Protein AF-A0A659UKL1-F1 (afdb_monomer_lite)

Radius of gyration: 18.84 Å; chains: 1; bounding box: 47×34×48 Å

pLDDT: mean 88.43, std 9.76, range [57.5, 98.0]

Secondary structure (DSSP, 8-state):
----GGGS-HHHHHTTEETTEE---------------HHHHHHTTPPPHHHHHHTT--SHHHHHHHHHHHHHHSTT--S---S-TTTTSS-HHHHHHHHHHHTT--SSTTS--

Structure (mmCIF, N/CA/C/O backbone):
data_AF-A0A659UKL1-F1
#
_entry.id   AF-A0A659UKL1-F1
#
loop_
_atom_site.group_PDB
_atom_site.id
_atom_site.type_symbol
_atom_site.label_atom_id
_atom_site.label_alt_id
_atom_site.label_comp_id
_atom_site.label_asym_id
_atom_site.label_entity_id
_atom_site.label_seq_id
_atom_site.pdbx_PDB_ins_code
_atom_site.Cartn_x
_atom_site.Cartn_y
_atom_site.Cartn_z
_atom_site.occupancy
_atom_site.B_iso_or_equiv
_atom_site.auth_seq_id
_atom_site.auth_comp_id
_atom_site.auth_asym_id
_atom_site.auth_atom_id
_atom_site.pdbx_PDB_model_num
ATOM 1 N N . GLU A 1 1 ? -33.862 -13.248 15.564 1.00 71.25 1 GLU A N 1
ATOM 2 C CA . GLU A 1 1 ? -32.489 -13.563 16.013 1.00 71.25 1 GLU A CA 1
ATOM 3 C C . GLU A 1 1 ? -31.611 -12.335 15.796 1.00 71.25 1 GLU A C 1
ATOM 5 O O . GLU A 1 1 ? -31.965 -11.512 14.957 1.00 71.25 1 GLU A O 1
ATOM 10 N N . GLY A 1 2 ? -30.571 -12.150 16.614 1.00 84.81 2 GLY A N 1
ATOM 11 C CA . GLY A 1 2 ? -29.645 -11.012 16.530 1.00 84.81 2 GLY A CA 1
ATOM 12 C C . GLY A 1 2 ? -28.377 -11.345 15.738 1.00 84.81 2 GLY A C 1
ATOM 13 O O . GLY A 1 2 ? -28.226 -12.463 15.257 1.00 84.81 2 GLY A O 1
ATOM 14 N N . TYR A 1 3 ? -27.465 -10.379 15.617 1.00 87.81 3 TYR A N 1
ATOM 15 C CA . TYR A 1 3 ? -26.146 -10.599 15.017 1.00 87.81 3 TYR A CA 1
ATOM 16 C C . TYR A 1 3 ? -25.265 -11.485 15.910 1.00 87.81 3 TYR A C 1
ATOM 18 O O . TYR A 1 3 ? -25.239 -11.289 17.125 1.00 87.81 3 TYR A O 1
ATOM 26 N N . ASN A 1 4 ? -24.504 -12.402 15.305 1.00 91.62 4 ASN A N 1
ATOM 27 C CA . ASN A 1 4 ? -23.393 -13.078 15.972 1.00 91.62 4 ASN A CA 1
ATOM 28 C C . ASN A 1 4 ? -22.133 -12.207 15.856 1.00 91.62 4 ASN A C 1
ATOM 30 O O . ASN A 1 4 ? -21.597 -12.038 14.764 1.00 91.62 4 ASN A O 1
ATOM 34 N N . PHE A 1 5 ? -21.667 -11.622 16.961 1.00 89.12 5 PHE A N 1
ATOM 35 C CA . PHE A 1 5 ? -20.504 -10.728 16.923 1.00 89.12 5 PHE A CA 1
ATOM 36 C C . PHE A 1 5 ? -19.184 -11.452 16.637 1.00 89.12 5 PHE A C 1
ATOM 38 O O . PHE A 1 5 ? -18.251 -10.809 16.165 1.00 89.12 5 PHE A O 1
ATOM 45 N N . GLU A 1 6 ? -19.122 -12.768 16.854 1.00 89.94 6 GLU A N 1
ATOM 46 C CA . GLU A 1 6 ? -17.942 -13.588 16.548 1.00 89.94 6 GLU A CA 1
ATOM 47 C C . GLU A 1 6 ? -17.693 -13.734 15.037 1.00 89.94 6 GLU A C 1
ATOM 49 O O . GLU A 1 6 ? -16.575 -14.031 14.626 1.00 89.94 6 GLU A O 1
ATOM 54 N N . ASP A 1 7 ? -18.701 -13.462 14.199 1.00 92.38 7 ASP A N 1
ATOM 55 C CA . ASP A 1 7 ? -18.561 -13.501 12.737 1.00 92.38 7 ASP A CA 1
ATOM 56 C C . ASP A 1 7 ? -17.827 -12.265 12.178 1.00 92.38 7 ASP A C 1
ATOM 58 O O . ASP A 1 7 ? -17.476 -12.220 10.996 1.00 92.38 7 ASP A O 1
ATOM 62 N N . PHE A 1 8 ? -17.597 -11.237 13.002 1.00 91.12 8 PHE A N 1
ATOM 63 C CA . PHE A 1 8 ? -16.953 -9.991 12.592 1.00 91.12 8 PHE A CA 1
ATOM 64 C C . PHE A 1 8 ? -15.487 -9.941 13.031 1.00 91.12 8 PHE A C 1
ATOM 66 O O . PHE A 1 8 ? -15.097 -10.487 14.059 1.00 91.12 8 PHE A O 1
ATOM 73 N N . SER A 1 9 ? -14.659 -9.214 12.273 1.00 91.25 9 SER A N 1
ATOM 74 C CA . SER A 1 9 ? -13.263 -8.993 12.664 1.00 91.25 9 SER A CA 1
ATOM 75 C C . SER A 1 9 ? -13.191 -8.186 13.965 1.00 91.25 9 SER A C 1
ATOM 77 O O . SER A 1 9 ? -13.799 -7.118 14.076 1.00 91.25 9 SER A O 1
ATOM 79 N N . GLU A 1 10 ? -12.417 -8.679 14.933 1.00 91.12 10 GLU A N 1
ATOM 80 C CA . GLU A 1 10 ? -12.230 -8.021 16.229 1.00 91.12 10 GLU A CA 1
ATOM 81 C C . GLU A 1 10 ? -11.725 -6.570 16.075 1.00 91.12 10 GLU A C 1
ATOM 83 O O . GLU A 1 10 ? -12.365 -5.671 16.627 1.00 91.12 10 GLU A O 1
ATOM 88 N N . PRO A 1 11 ? -10.695 -6.266 15.248 1.00 90.50 11 PRO A N 1
ATOM 89 C CA . PRO A 1 11 ? -10.272 -4.881 15.029 1.00 90.50 11 PRO A CA 1
ATOM 90 C C . PRO A 1 11 ? -11.355 -3.979 14.427 1.00 90.50 11 PRO A C 1
ATOM 92 O O . PRO A 1 11 ? -11.379 -2.783 14.703 1.00 90.50 11 PRO A O 1
ATOM 95 N N . ALA A 1 12 ? -12.244 -4.522 13.588 1.00 91.12 12 ALA A N 1
ATOM 96 C CA . ALA A 1 12 ? -13.327 -3.747 12.989 1.00 91.12 12 ALA A CA 1
ATOM 97 C C . ALA A 1 12 ? -14.456 -3.479 13.991 1.00 91.12 12 ALA A C 1
ATOM 99 O O . ALA A 1 12 ? -14.997 -2.374 14.014 1.00 91.12 12 ALA A O 1
ATOM 100 N N . MET A 1 13 ? -14.796 -4.468 14.823 1.00 92.88 13 MET A N 1
ATOM 101 C CA . MET A 1 13 ? -15.801 -4.332 15.881 1.00 92.88 13 MET A CA 1
ATOM 102 C C . MET A 1 13 ? -15.353 -3.383 16.991 1.00 92.88 13 MET A C 1
ATOM 104 O O . MET A 1 13 ? -16.174 -2.604 17.472 1.00 92.88 13 MET A O 1
ATOM 108 N N . ALA A 1 14 ? -14.069 -3.403 17.362 1.00 91.19 14 ALA A N 1
ATOM 109 C CA . ALA A 1 14 ? -13.516 -2.566 18.429 1.00 91.19 14 ALA A CA 1
ATOM 110 C C . ALA A 1 14 ? -13.742 -1.059 18.198 1.00 91.19 14 ALA A C 1
ATOM 112 O O . ALA A 1 14 ? -13.884 -0.306 19.154 1.00 91.19 14 ALA A O 1
ATOM 113 N N . LEU A 1 15 ? -13.851 -0.615 16.939 1.00 91.25 15 LEU A N 1
ATOM 114 C CA . LEU A 1 15 ? -14.151 0.781 16.585 1.00 91.25 15 LEU A CA 1
ATOM 115 C C . LEU A 1 15 ? -15.585 1.216 16.934 1.00 91.25 15 LEU A C 1
ATOM 117 O O . LEU A 1 15 ? -15.873 2.410 16.973 1.00 91.25 15 LEU A O 1
ATOM 121 N N . TRP A 1 16 ? -16.487 0.260 17.158 1.00 93.62 16 TRP A N 1
ATOM 122 C CA . TRP A 1 16 ? -17.915 0.489 17.404 1.00 93.62 16 TRP A CA 1
ATOM 123 C C . TRP A 1 16 ? -18.357 0.038 18.797 1.00 93.62 16 TRP A C 1
ATOM 125 O O . TRP A 1 16 ? -19.559 -0.006 19.085 1.00 93.62 16 TRP A O 1
ATOM 135 N N . GLN A 1 17 ? -17.397 -0.303 19.654 1.00 93.19 17 GLN A N 1
ATOM 136 C CA . GLN A 1 17 ? -17.629 -0.767 21.011 1.00 93.19 17 GLN A CA 1
ATOM 137 C C . GLN A 1 17 ? -16.994 0.186 22.014 1.00 93.19 17 GLN A C 1
ATOM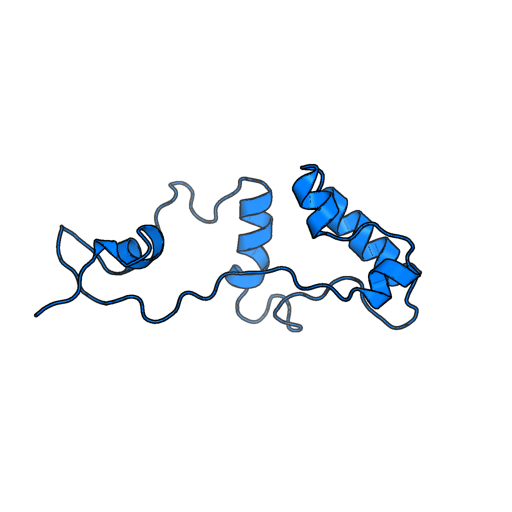 139 O O . GLN A 1 17 ? -15.838 0.571 21.878 1.00 93.19 17 GLN A O 1
ATOM 144 N N . ASN A 1 18 ? -17.752 0.547 23.045 1.00 93.06 18 ASN A N 1
ATOM 145 C CA . ASN A 1 18 ? -17.222 1.271 24.194 1.00 93.06 18 ASN A CA 1
ATOM 146 C C . ASN A 1 18 ? -17.939 0.821 25.471 1.00 93.06 18 ASN A C 1
ATOM 148 O O . ASN A 1 18 ? -19.160 0.652 25.461 1.00 93.06 18 ASN A O 1
ATOM 152 N N . ASP A 1 19 ? -17.189 0.602 26.554 1.00 92.75 19 ASP A N 1
ATOM 153 C CA . ASP A 1 19 ? -17.702 0.157 27.862 1.00 92.75 19 ASP A CA 1
ATOM 154 C C . ASP A 1 19 ? -18.668 -1.045 27.784 1.00 92.75 19 ASP A C 1
ATOM 156 O O . ASP A 1 19 ? -19.725 -1.076 28.420 1.00 92.75 19 ASP A O 1
ATOM 160 N N . GLY A 1 20 ? -18.333 -2.033 26.945 1.00 89.50 20 GLY A N 1
ATOM 161 C CA . GLY A 1 20 ? -19.135 -3.247 26.749 1.00 89.50 20 GLY A CA 1
ATOM 162 C C . GLY A 1 20 ? -20.445 -3.043 25.975 1.00 89.50 20 GLY A C 1
ATOM 163 O O . GLY A 1 20 ? -21.251 -3.969 25.887 1.00 89.50 20 GLY A O 1
ATOM 164 N N . LYS A 1 21 ? -20.679 -1.854 25.409 1.00 93.50 21 LYS A N 1
ATOM 165 C CA . LYS A 1 21 ? -21.854 -1.538 24.585 1.00 93.50 21 LYS A CA 1
ATOM 166 C C . LYS A 1 21 ? -21.475 -1.436 23.114 1.00 93.50 21 LYS A C 1
ATOM 168 O O . LYS A 1 21 ? -20.429 -0.892 22.773 1.00 93.50 21 LYS A O 1
ATOM 173 N N . VAL A 1 22 ? -22.363 -1.925 22.250 1.00 94.12 22 VAL A N 1
ATOM 174 C CA . VAL A 1 22 ? -22.231 -1.857 20.788 1.00 94.12 22 VAL A CA 1
ATOM 175 C C . VAL A 1 22 ? -23.046 -0.676 20.266 1.00 94.12 22 VAL A C 1
ATOM 177 O O . VAL A 1 22 ? -24.254 -0.608 20.493 1.00 94.12 22 VAL A O 1
ATOM 180 N N . TYR A 1 23 ? -22.386 0.239 19.559 1.00 94.75 23 TYR A N 1
ATOM 181 C CA . TYR A 1 23 ? -22.991 1.449 18.984 1.00 94.75 23 TYR A CA 1
ATOM 182 C C . TYR A 1 23 ? -23.156 1.376 17.464 1.00 94.75 23 TYR A C 1
ATOM 184 O O . TYR A 1 23 ? -23.837 2.212 16.872 1.00 94.75 23 TYR A O 1
ATOM 192 N N . GLY A 1 24 ? -22.548 0.379 16.826 1.00 92.94 24 GLY A N 1
ATOM 193 C CA . GLY A 1 24 ? -22.604 0.197 15.385 1.00 92.94 24 GLY A CA 1
ATOM 194 C C . GLY A 1 24 ? -22.127 -1.184 14.965 1.00 92.94 24 GLY A C 1
ATOM 195 O O . GLY A 1 24 ? -21.464 -1.887 15.726 1.00 92.94 24 GLY A O 1
ATOM 196 N N . MET A 1 25 ? -22.478 -1.548 13.735 1.00 92.94 25 MET A N 1
ATOM 197 C CA . MET A 1 25 ? -21.978 -2.748 13.077 1.00 92.94 25 MET A CA 1
ATOM 198 C C . MET A 1 25 ? -21.049 -2.326 11.937 1.00 92.94 25 MET A C 1
ATOM 200 O O . MET A 1 25 ? -21.440 -1.477 11.128 1.00 92.94 25 MET A O 1
ATOM 204 N N . PRO A 1 26 ? -19.834 -2.888 11.842 1.00 91.69 26 PRO A N 1
ATOM 205 C CA . PRO A 1 26 ? -18.932 -2.587 10.748 1.00 91.69 26 PRO A CA 1
ATOM 206 C C . PRO A 1 26 ? -19.547 -3.100 9.444 1.00 91.69 26 PRO A C 1
ATOM 208 O O . PRO A 1 26 ? -19.761 -4.294 9.262 1.00 91.69 26 PRO A O 1
ATOM 211 N N . PHE A 1 27 ? -19.842 -2.175 8.534 1.00 89.88 27 PHE A N 1
ATOM 212 C CA . PHE A 1 27 ? -20.408 -2.497 7.225 1.00 89.88 27 PHE A CA 1
ATOM 213 C C . PHE A 1 27 ? -19.322 -2.793 6.182 1.00 89.88 27 PHE A C 1
ATOM 215 O O . PHE A 1 27 ? -19.431 -3.740 5.411 1.00 89.88 27 PHE A O 1
ATOM 222 N N . SER A 1 28 ? -18.262 -1.980 6.164 1.00 88.25 28 SER A N 1
ATOM 223 C CA . SER A 1 28 ? -17.139 -2.112 5.238 1.00 88.25 28 SER A CA 1
ATOM 224 C C . SER A 1 28 ? -15.866 -1.611 5.903 1.00 88.25 28 SER A C 1
ATOM 226 O O . SER A 1 28 ? -15.852 -0.534 6.500 1.00 88.25 28 SER A O 1
ATOM 228 N N . THR A 1 29 ? -14.782 -2.364 5.750 1.00 80.81 29 THR A N 1
ATOM 229 C CA . THR A 1 29 ? -13.427 -1.929 6.088 1.00 80.81 29 THR A CA 1
ATOM 230 C C . THR A 1 29 ? -12.669 -1.723 4.781 1.00 80.81 29 THR A C 1
ATOM 232 O O . THR A 1 29 ? -12.705 -2.570 3.895 1.00 80.81 29 THR A O 1
ATOM 235 N N . SER A 1 30 ? -12.035 -0.563 4.613 1.00 81.31 30 SER A N 1
ATOM 236 C CA . SER A 1 30 ? -11.291 -0.223 3.393 1.00 81.31 30 SER A CA 1
ATOM 237 C C . SER A 1 30 ? -9.792 -0.356 3.665 1.00 81.31 30 SER A C 1
ATOM 239 O O . SER A 1 30 ? -9.161 0.648 4.008 1.00 81.31 30 SER A O 1
ATOM 241 N N . PRO A 1 31 ? -9.209 -1.570 3.589 1.00 83.56 31 PRO A N 1
ATOM 242 C CA . PRO A 1 31 ? -7.785 -1.745 3.829 1.00 83.56 31 PRO A CA 1
ATOM 243 C C . PRO A 1 31 ? -6.967 -1.021 2.757 1.00 83.56 31 PRO A C 1
ATOM 245 O O . PRO A 1 31 ? -7.367 -0.918 1.595 1.00 83.56 31 PRO A O 1
ATOM 248 N N . PHE A 1 32 ? -5.786 -0.550 3.144 1.00 84.88 32 PHE A N 1
ATOM 249 C CA . PHE A 1 32 ? -4.798 -0.077 2.183 1.00 84.88 32 PHE A CA 1
ATOM 250 C C . PHE A 1 32 ? -4.062 -1.268 1.586 1.00 84.88 32 PHE A C 1
ATOM 252 O O . PHE A 1 32 ? -3.552 -2.117 2.315 1.00 84.88 32 PHE A O 1
ATOM 259 N N . LEU A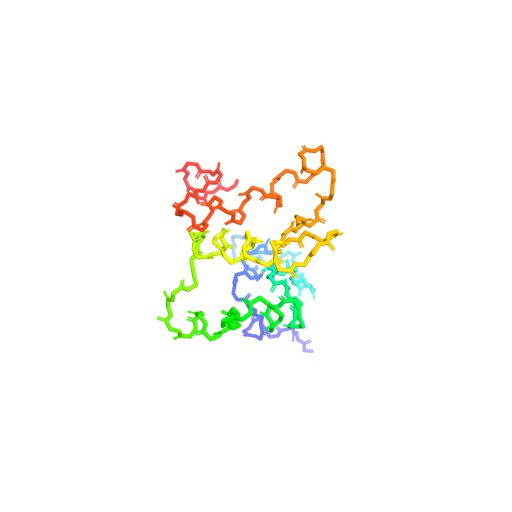 1 33 ? -3.996 -1.304 0.259 1.00 87.06 33 LEU A N 1
ATOM 260 C CA . LEU A 1 33 ? -3.330 -2.348 -0.508 1.00 87.06 33 LEU A CA 1
ATOM 261 C C . LEU A 1 33 ? -2.363 -1.708 -1.502 1.00 87.06 33 LEU A C 1
ATOM 263 O O . LEU A 1 33 ? -2.583 -0.584 -1.957 1.00 87.06 33 LEU A O 1
ATOM 267 N N . ILE A 1 34 ? -1.314 -2.448 -1.858 1.00 87.56 34 ILE A N 1
ATOM 268 C CA . ILE A 1 34 ? -0.439 -2.106 -2.979 1.00 87.56 34 ILE A CA 1
ATOM 269 C C . ILE A 1 34 ? -0.921 -2.893 -4.192 1.00 87.56 34 ILE A C 1
ATOM 271 O O . ILE A 1 34 ? -0.932 -4.123 -4.183 1.00 87.56 34 ILE A O 1
ATOM 275 N N . TYR A 1 35 ? -1.298 -2.168 -5.238 1.00 91.00 35 TYR A N 1
ATOM 276 C CA . TYR A 1 35 ? -1.575 -2.735 -6.551 1.00 91.00 35 TYR A CA 1
ATOM 277 C C . TYR A 1 35 ? -0.350 -2.554 -7.439 1.00 91.00 35 TYR A C 1
ATOM 279 O O . TYR A 1 35 ? 0.358 -1.553 -7.331 1.00 91.00 35 TYR A O 1
ATOM 287 N N . TYR A 1 36 ? -0.103 -3.514 -8.325 1.00 94.31 36 TYR A N 1
ATOM 288 C CA . TYR A 1 36 ? 1.017 -3.452 -9.255 1.00 94.31 36 TYR A CA 1
ATOM 289 C C . TYR A 1 36 ? 0.608 -3.932 -10.648 1.00 94.31 36 TYR A C 1
ATOM 291 O O . TYR A 1 36 ? -0.314 -4.734 -10.805 1.00 94.31 36 TYR A O 1
ATOM 299 N N . ASN A 1 37 ? 1.302 -3.426 -11.668 1.00 96.06 37 ASN A N 1
ATOM 300 C CA . ASN A 1 37 ? 1.120 -3.833 -13.057 1.00 96.06 37 ASN A CA 1
ATOM 301 C C . ASN A 1 37 ? 2.142 -4.926 -13.405 1.00 96.06 37 ASN A C 1
ATOM 303 O O . ASN A 1 37 ? 3.337 -4.642 -13.471 1.00 96.06 37 ASN A O 1
ATOM 307 N N . LYS A 1 38 ? 1.669 -6.159 -13.624 1.00 96.50 38 LYS A N 1
ATOM 308 C CA . LYS A 1 38 ? 2.516 -7.323 -13.938 1.00 96.50 38 LYS A CA 1
ATOM 309 C C . LYS A 1 38 ? 3.378 -7.103 -15.182 1.00 96.50 38 LYS A C 1
ATOM 311 O O . LYS A 1 38 ? 4.588 -7.262 -15.098 1.00 96.50 38 LYS A O 1
ATOM 316 N N . ASP A 1 39 ? 2.799 -6.604 -16.270 1.00 97.31 39 ASP A N 1
ATOM 317 C CA . ASP A 1 39 ? 3.529 -6.365 -17.523 1.00 97.31 39 ASP A CA 1
ATOM 318 C C . ASP A 1 39 ? 4.687 -5.368 -17.341 1.00 97.31 39 ASP A C 1
ATOM 320 O O . ASP A 1 39 ? 5.745 -5.495 -17.960 1.00 97.31 39 ASP A O 1
ATOM 324 N N . MET A 1 40 ? 4.511 -4.360 -16.478 1.00 97.44 40 MET A N 1
ATOM 325 C CA . MET A 1 40 ? 5.572 -3.395 -16.170 1.00 97.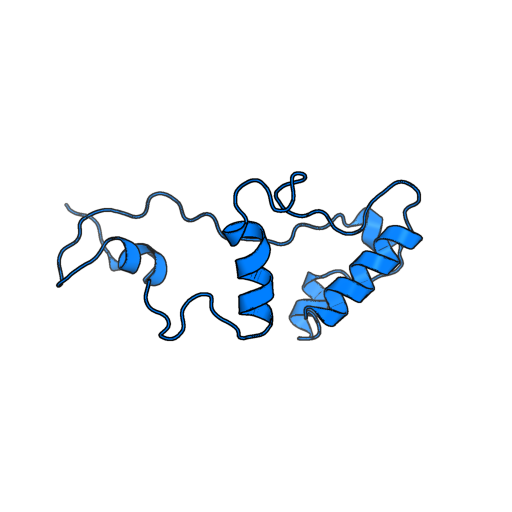44 40 MET A CA 1
ATOM 326 C C . MET A 1 40 ? 6.710 -4.013 -15.350 1.00 97.44 40 MET A C 1
ATOM 328 O O . MET A 1 40 ? 7.856 -3.592 -15.523 1.00 97.44 40 MET A O 1
ATOM 332 N N . PHE A 1 41 ? 6.406 -4.988 -14.488 1.00 97.62 41 PHE A N 1
ATOM 333 C CA . PHE A 1 41 ? 7.394 -5.766 -13.734 1.00 97.62 41 PHE A CA 1
ATOM 334 C C . PHE A 1 41 ? 8.142 -6.745 -14.640 1.00 97.62 41 PHE A C 1
ATOM 336 O O . PHE A 1 41 ? 9.373 -6.766 -14.615 1.00 97.62 41 PHE A O 1
ATOM 343 N N . ASP A 1 42 ? 7.420 -7.465 -15.501 1.00 96.75 42 ASP A N 1
ATOM 344 C CA . ASP A 1 42 ? 7.996 -8.402 -16.469 1.00 96.75 42 ASP A CA 1
ATOM 345 C C . ASP A 1 42 ? 8.956 -7.680 -17.421 1.00 96.75 42 ASP A C 1
ATOM 347 O O . ASP A 1 42 ? 10.087 -8.119 -17.633 1.00 96.75 42 ASP A O 1
ATOM 351 N N . LYS A 1 43 ? 8.559 -6.504 -17.929 1.00 97.12 43 LYS A N 1
ATOM 352 C CA . LYS A 1 43 ? 9.427 -5.663 -18.768 1.00 97.12 43 LYS A CA 1
ATOM 353 C C . LYS A 1 43 ? 10.688 -5.191 -18.036 1.00 97.12 43 LYS A C 1
ATOM 355 O O . LYS A 1 43 ? 11.720 -4.986 -18.670 1.00 97.12 43 LYS A O 1
ATOM 360 N N . ALA A 1 44 ? 10.608 -5.006 -16.720 1.00 97.31 44 ALA A N 1
ATOM 361 C CA . ALA A 1 44 ? 11.744 -4.638 -15.881 1.00 97.31 44 ALA A CA 1
ATOM 362 C C . ALA A 1 44 ? 12.606 -5.845 -15.461 1.00 97.31 44 ALA A C 1
ATOM 364 O O . ALA A 1 44 ? 13.654 -5.647 -14.847 1.00 97.31 44 ALA A O 1
ATOM 365 N N . GLY A 1 45 ? 12.181 -7.077 -15.773 1.00 97.00 45 GLY A N 1
ATOM 366 C CA . GLY A 1 45 ? 12.857 -8.304 -15.350 1.00 97.00 45 GLY A CA 1
ATOM 367 C C . GLY A 1 45 ? 12.872 -8.487 -13.831 1.00 97.00 45 GLY A C 1
ATOM 368 O O . GLY A 1 45 ? 13.859 -8.980 -13.285 1.00 97.00 45 GLY A O 1
ATOM 369 N N . LEU A 1 46 ? 11.825 -8.028 -13.138 1.00 96.75 46 LEU A N 1
ATOM 370 C CA . LEU A 1 46 ? 11.728 -8.072 -11.678 1.00 96.75 46 LEU A CA 1
ATOM 371 C C . LEU A 1 46 ? 10.849 -9.227 -11.209 1.00 96.75 46 LEU A C 1
ATOM 373 O O . LEU A 1 46 ? 9.848 -9.551 -11.838 1.00 96.75 46 LEU A O 1
ATOM 377 N N . GLU A 1 47 ? 11.192 -9.788 -10.050 1.00 95.38 47 GLU A N 1
ATOM 378 C CA . GLU A 1 47 ? 10.278 -10.662 -9.317 1.00 95.38 47 GLU A CA 1
ATOM 379 C C . GLU A 1 47 ? 9.026 -9.896 -8.882 1.00 95.38 47 GLU A C 1
ATOM 381 O O . GLU A 1 47 ? 9.091 -8.708 -8.536 1.00 95.38 47 GLU A O 1
ATOM 386 N N . ASP A 1 48 ? 7.884 -10.583 -8.875 1.00 91.38 48 ASP A N 1
ATOM 387 C CA . ASP A 1 48 ? 6.632 -9.950 -8.489 1.00 91.38 48 ASP A CA 1
ATOM 388 C C . ASP A 1 48 ? 6.576 -9.684 -6.967 1.00 91.38 48 ASP A C 1
ATOM 390 O O . ASP A 1 48 ? 7.173 -10.424 -6.174 1.00 91.38 48 ASP A O 1
ATOM 394 N N . PRO A 1 49 ? 5.854 -8.642 -6.510 1.00 94.00 49 PRO A N 1
ATOM 395 C CA . PRO A 1 49 ? 5.823 -8.275 -5.095 1.00 94.00 49 PRO A CA 1
ATOM 396 C C . PRO A 1 49 ? 5.333 -9.381 -4.152 1.00 94.00 49 PRO A C 1
ATOM 398 O O . PRO A 1 49 ? 5.775 -9.425 -3.005 1.00 94.00 49 PRO A O 1
ATOM 401 N N . ASN A 1 50 ? 4.457 -10.291 -4.599 1.00 93.69 50 ASN A N 1
ATOM 402 C CA . ASN A 1 50 ? 3.976 -11.389 -3.755 1.00 93.69 50 ASN A CA 1
ATOM 403 C C . ASN A 1 50 ? 5.061 -12.448 -3.540 1.00 93.69 50 ASN A C 1
ATOM 405 O O . ASN A 1 50 ? 5.162 -12.994 -2.443 1.00 93.69 50 ASN A O 1
ATOM 409 N N . GLN A 1 51 ? 5.894 -12.717 -4.549 1.00 95.25 51 GLN A N 1
ATOM 410 C CA . GLN A 1 51 ? 7.059 -13.598 -4.405 1.00 95.25 51 GLN A CA 1
ATOM 411 C C . GLN A 1 51 ? 8.073 -13.009 -3.423 1.00 95.25 51 GLN A C 1
ATOM 413 O O . GLN A 1 51 ? 8.518 -13.700 -2.505 1.00 95.25 51 GLN A O 1
ATOM 418 N N . LEU A 1 52 ? 8.376 -11.715 -3.558 1.00 95.69 52 LEU A N 1
ATOM 419 C CA . LEU A 1 52 ? 9.248 -11.000 -2.622 1.00 95.69 52 LEU A CA 1
ATOM 420 C C . LEU A 1 52 ? 8.678 -11.022 -1.194 1.00 95.69 52 LEU A C 1
ATOM 422 O O . LEU A 1 52 ? 9.422 -11.217 -0.233 1.00 95.69 52 LEU A O 1
ATOM 426 N N . ALA A 1 53 ? 7.361 -10.866 -1.039 1.00 94.06 53 ALA A N 1
ATOM 427 C CA . ALA A 1 53 ? 6.698 -10.927 0.262 1.00 94.06 53 ALA A CA 1
ATOM 428 C C . ALA A 1 53 ? 6.752 -12.332 0.874 1.00 94.06 53 ALA A C 1
ATOM 430 O O . ALA A 1 53 ? 7.059 -12.463 2.057 1.00 94.06 53 ALA A O 1
ATOM 431 N N . ALA A 1 54 ? 6.539 -13.382 0.076 1.00 96.25 54 ALA A N 1
ATOM 432 C CA . ALA A 1 54 ? 6.651 -14.770 0.526 1.00 96.25 54 ALA A CA 1
ATOM 433 C C . ALA A 1 54 ? 8.072 -15.128 1.001 1.00 96.25 54 ALA A C 1
ATOM 435 O O . ALA A 1 54 ? 8.229 -15.957 1.895 1.00 96.25 54 ALA A O 1
ATOM 436 N N . LYS A 1 55 ? 9.099 -14.473 0.444 1.00 96.94 55 LYS A N 1
ATOM 437 C CA . LYS A 1 55 ? 10.501 -14.584 0.886 1.00 96.94 55 LYS A CA 1
ATOM 438 C C . LYS A 1 55 ? 10.840 -13.713 2.105 1.00 96.94 55 LYS A C 1
ATOM 440 O O . LYS A 1 55 ? 11.947 -13.803 2.623 1.00 96.94 55 LYS A O 1
ATOM 445 N N . GLY A 1 56 ? 9.922 -12.856 2.560 1.00 95.31 56 GLY A N 1
ATOM 446 C CA . GLY A 1 56 ? 10.191 -11.869 3.612 1.00 95.31 56 GLY A CA 1
ATOM 447 C C . GLY A 1 56 ? 11.090 -10.709 3.162 1.00 95.31 56 GLY A C 1
ATOM 448 O O . GLY A 1 56 ? 11.599 -9.959 3.990 1.00 95.31 56 GLY A O 1
ATOM 449 N N . GLU A 1 57 ? 11.290 -10.541 1.854 1.00 96.00 57 GLU A N 1
ATOM 450 C CA . GLU A 1 57 ? 12.155 -9.509 1.268 1.00 96.00 57 GLU A CA 1
ATOM 451 C C . GLU A 1 57 ? 11.386 -8.232 0.902 1.00 96.00 57 GLU A C 1
ATOM 453 O O . GLU A 1 57 ? 11.985 -7.198 0.590 1.00 96.00 57 GLU A O 1
ATOM 458 N N . TRP A 1 58 ? 10.052 -8.281 0.942 1.00 94.19 58 TRP A N 1
ATOM 459 C CA . TRP A 1 58 ? 9.203 -7.129 0.670 1.00 94.19 58 TRP A CA 1
ATOM 460 C C . TRP A 1 58 ? 9.165 -6.166 1.859 1.00 94.19 58 TRP A C 1
ATOM 462 O O . TRP A 1 58 ? 8.391 -6.317 2.800 1.00 94.19 58 TRP A O 1
ATOM 472 N N . ASN A 1 59 ? 10.020 -5.150 1.797 1.00 92.25 59 ASN A N 1
ATOM 473 C CA . ASN A 1 59 ? 10.083 -4.049 2.751 1.00 92.25 59 ASN A CA 1
ATOM 474 C C . ASN A 1 59 ? 10.131 -2.698 2.016 1.00 92.25 59 ASN A C 1
ATOM 476 O O . ASN A 1 59 ? 10.252 -2.642 0.791 1.00 92.25 59 ASN A O 1
ATOM 480 N N . MET A 1 60 ? 10.066 -1.588 2.759 1.00 90.75 60 MET A N 1
ATOM 481 C CA . MET A 1 60 ? 10.026 -0.244 2.166 1.00 90.75 60 MET A CA 1
ATOM 482 C C . MET A 1 60 ? 11.265 0.096 1.322 1.00 90.75 60 MET A C 1
ATOM 484 O O . MET A 1 60 ? 11.153 0.850 0.356 1.00 90.75 60 MET A O 1
ATOM 488 N N . GLN A 1 61 ? 12.435 -0.467 1.641 1.00 93.81 61 GLN A N 1
ATOM 489 C CA . GLN A 1 61 ? 13.644 -0.282 0.835 1.00 93.81 61 GLN A CA 1
ATOM 490 C C . GLN A 1 61 ? 13.537 -1.036 -0.497 1.00 93.81 61 GLN A C 1
ATOM 492 O O . GLN A 1 61 ? 13.789 -0.449 -1.551 1.00 93.81 61 GLN A O 1
ATOM 497 N N . LYS A 1 62 ? 13.110 -2.306 -0.464 1.00 95.44 62 LYS A N 1
ATOM 498 C CA . LYS A 1 62 ? 12.877 -3.116 -1.668 1.00 95.44 62 LYS A CA 1
ATOM 499 C C . LYS A 1 62 ? 11.798 -2.500 -2.554 1.00 95.44 62 LYS A C 1
ATOM 501 O O . LYS A 1 62 ? 11.980 -2.422 -3.764 1.00 95.44 62 LYS A O 1
ATOM 506 N N . PHE A 1 63 ? 10.725 -1.993 -1.955 1.00 94.38 63 PHE A N 1
ATOM 507 C CA . PHE A 1 63 ? 9.673 -1.260 -2.651 1.00 94.38 63 PHE A CA 1
ATOM 508 C C . PHE A 1 63 ? 10.225 -0.045 -3.416 1.00 94.38 63 PHE A C 1
ATOM 510 O O . PHE A 1 63 ? 9.954 0.100 -4.607 1.00 94.38 63 PHE A O 1
ATOM 517 N N . GLN A 1 64 ? 11.052 0.794 -2.778 1.00 94.12 64 GLN A N 1
ATOM 518 C CA . GLN A 1 64 ? 11.673 1.947 -3.444 1.00 94.12 64 GLN A CA 1
ATOM 519 C C . GLN A 1 64 ? 12.621 1.532 -4.579 1.00 94.12 64 GLN A C 1
ATOM 521 O O . GLN A 1 64 ? 12.658 2.187 -5.620 1.00 94.12 64 GLN A O 1
ATOM 526 N N . GLU A 1 65 ? 13.396 0.460 -4.390 1.00 96.88 65 GLU A N 1
ATOM 527 C CA . GLU A 1 65 ? 14.280 -0.092 -5.424 1.00 96.88 65 GLU A CA 1
ATOM 528 C C . GLU A 1 65 ? 13.478 -0.562 -6.646 1.00 96.88 65 GLU A C 1
ATOM 530 O O . GLU A 1 65 ? 13.783 -0.185 -7.779 1.00 96.88 65 GLU A O 1
ATOM 535 N N . VAL A 1 66 ? 12.427 -1.348 -6.410 1.00 96.94 66 VAL A N 1
ATOM 536 C CA . VAL A 1 66 ? 11.539 -1.883 -7.446 1.00 96.94 66 VAL A CA 1
ATOM 537 C C . VAL A 1 66 ? 10.826 -0.754 -8.187 1.00 96.94 66 VAL A C 1
ATOM 539 O O . VAL A 1 66 ? 10.853 -0.736 -9.414 1.00 96.94 66 VAL A O 1
ATOM 542 N N . ALA A 1 67 ? 10.269 0.237 -7.485 1.00 95.94 67 ALA A N 1
ATOM 543 C CA . ALA A 1 67 ? 9.585 1.369 -8.115 1.00 95.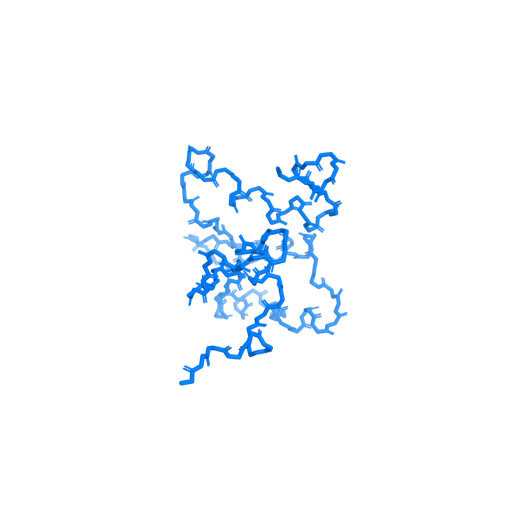94 67 ALA A CA 1
ATOM 544 C C . ALA A 1 67 ? 10.505 2.170 -9.061 1.00 95.94 67 ALA A C 1
ATOM 546 O O . ALA A 1 67 ? 10.081 2.587 -10.144 1.00 95.94 67 ALA A O 1
ATOM 547 N N . LYS A 1 68 ? 11.784 2.348 -8.700 1.00 97.44 68 LYS A N 1
ATOM 548 C CA . LYS A 1 68 ? 12.779 2.994 -9.575 1.00 97.44 68 LYS A CA 1
ATOM 549 C C . LYS A 1 68 ? 13.025 2.176 -10.842 1.00 97.44 68 LYS A C 1
ATOM 551 O O . LYS A 1 68 ? 12.851 2.701 -11.939 1.00 97.44 68 LYS A O 1
ATOM 556 N N . LYS A 1 69 ? 13.316 0.880 -10.700 1.00 97.94 69 LYS A N 1
ATOM 557 C CA . LYS A 1 69 ? 13.567 -0.021 -11.839 1.00 97.94 69 LYS A CA 1
ATOM 558 C C . LYS A 1 69 ? 12.356 -0.151 -12.764 1.00 97.94 69 LYS A C 1
ATOM 560 O O . LYS A 1 69 ? 12.501 -0.149 -13.984 1.00 97.94 69 LYS A O 1
ATOM 565 N N . VAL A 1 70 ? 11.150 -0.201 -12.197 1.00 97.75 70 VAL A N 1
ATOM 566 C CA . VAL A 1 70 ? 9.902 -0.195 -12.969 1.00 97.75 70 VAL A CA 1
ATOM 567 C C . VAL A 1 70 ? 9.786 1.088 -13.796 1.00 97.75 70 VAL A C 1
ATOM 569 O O . VAL A 1 70 ? 9.423 1.013 -14.966 1.00 97.75 70 VAL A O 1
ATOM 572 N N . THR A 1 71 ? 10.127 2.250 -13.234 1.00 97.75 71 THR A N 1
ATOM 573 C CA . THR A 1 71 ? 10.114 3.529 -13.968 1.00 97.75 71 THR A CA 1
ATOM 574 C C . THR A 1 71 ? 11.124 3.519 -15.121 1.00 97.75 71 THR A C 1
ATOM 576 O O . THR A 1 71 ? 10.771 3.824 -16.258 1.00 97.75 71 THR A O 1
ATOM 579 N N . GLU A 1 72 ? 12.365 3.107 -14.856 1.00 98.00 72 GLU A N 1
ATOM 580 C CA . GLU A 1 72 ? 13.449 3.054 -15.850 1.00 98.00 72 GLU A CA 1
ATOM 581 C C . GLU A 1 72 ? 13.116 2.129 -17.032 1.00 98.00 72 GLU A C 1
ATOM 583 O O . GLU A 1 72 ? 13.329 2.486 -18.192 1.00 98.00 72 GLU A O 1
ATOM 588 N N . ALA A 1 73 ? 12.522 0.964 -16.759 1.00 97.81 73 ALA A N 1
ATOM 589 C CA . ALA A 1 73 ? 12.114 0.008 -17.789 1.00 97.81 73 ALA A CA 1
ATOM 590 C C . ALA A 1 73 ? 10.866 0.447 -18.581 1.00 97.81 73 ALA A C 1
ATOM 592 O O . ALA A 1 73 ? 10.566 -0.095 -19.654 1.00 97.81 73 ALA A O 1
ATOM 593 N N . ASN A 1 74 ? 10.116 1.435 -18.089 1.00 97.75 74 ASN A N 1
ATOM 594 C CA . ASN A 1 74 ? 8.845 1.872 -18.662 1.00 97.75 74 ASN A CA 1
ATOM 595 C C . ASN A 1 74 ? 8.839 3.384 -18.966 1.00 97.75 74 ASN A C 1
ATOM 597 O O . ASN A 1 74 ? 8.181 4.144 -18.256 1.00 97.75 74 ASN A O 1
ATOM 601 N N . PRO A 1 75 ? 9.498 3.831 -20.058 1.00 96.75 75 PRO A N 1
ATOM 602 C CA . PRO A 1 75 ? 9.545 5.245 -20.429 1.00 96.75 75 PRO A CA 1
ATOM 603 C C . PRO A 1 75 ? 8.153 5.881 -20.523 1.00 96.75 75 PRO A C 1
ATOM 605 O O . PRO A 1 75 ? 7.255 5.332 -21.164 1.00 96.75 75 PRO A O 1
ATOM 608 N N . GLY A 1 76 ? 7.980 7.039 -19.881 1.00 96.25 76 GLY A N 1
ATOM 609 C CA . GLY A 1 76 ? 6.706 7.765 -19.830 1.00 96.25 76 GLY A CA 1
ATOM 610 C C . GLY A 1 76 ? 5.688 7.226 -18.817 1.00 96.25 76 GLY A C 1
ATOM 611 O O . GLY A 1 76 ? 4.560 7.714 -18.793 1.00 96.25 76 GLY A O 1
ATOM 612 N N . LYS A 1 77 ? 6.055 6.241 -17.986 1.00 96.38 77 LYS A N 1
ATOM 613 C CA . LYS A 1 77 ? 5.225 5.715 -16.890 1.00 96.38 77 LYS A CA 1
ATOM 614 C C . LYS A 1 77 ? 5.936 5.876 -15.546 1.00 96.38 77 LYS A C 1
ATOM 616 O O . LYS A 1 77 ? 7.157 5.976 -15.494 1.00 96.38 77 LYS A O 1
ATOM 621 N N . TRP A 1 78 ? 5.166 5.850 -14.461 1.00 94.56 78 TRP A N 1
ATOM 622 C CA . TRP A 1 78 ? 5.668 5.967 -13.092 1.00 94.56 78 TRP A CA 1
ATOM 623 C C . TRP A 1 78 ? 5.619 4.613 -12.387 1.00 94.56 78 TRP A C 1
ATOM 625 O O . TRP A 1 78 ? 4.636 3.885 -12.505 1.00 94.56 78 TRP A O 1
ATOM 635 N N . GLY A 1 79 ? 6.673 4.265 -11.650 1.00 93.62 79 GLY A N 1
ATOM 636 C CA . GLY A 1 79 ? 6.726 3.022 -10.876 1.00 93.62 79 GLY A CA 1
ATOM 637 C C . GLY A 1 79 ? 5.977 3.075 -9.546 1.00 93.62 79 GLY A C 1
ATOM 638 O O . GLY A 1 79 ? 5.804 2.039 -8.911 1.00 93.62 79 GLY A O 1
ATOM 639 N N . PHE A 1 80 ? 5.531 4.259 -9.124 1.00 91.50 80 PHE A N 1
ATOM 640 C CA . PHE A 1 80 ? 4.680 4.427 -7.956 1.00 91.50 80 PHE A CA 1
ATOM 641 C C . PHE A 1 80 ? 3.840 5.700 -8.057 1.00 91.50 80 PHE A C 1
ATOM 643 O O . PHE A 1 80 ? 4.337 6.753 -8.451 1.00 91.50 80 PHE A O 1
ATOM 650 N N . GLU A 1 81 ? 2.583 5.587 -7.643 1.00 86.75 81 GLU A N 1
ATOM 651 C CA . GLU A 1 81 ? 1.648 6.687 -7.466 1.00 86.75 81 GLU A CA 1
ATOM 652 C C . GLU A 1 81 ? 0.949 6.500 -6.114 1.00 86.75 81 GLU A C 1
ATOM 654 O O . GLU A 1 81 ? 0.519 5.395 -5.768 1.00 86.75 81 GLU A O 1
ATOM 659 N N . PHE A 1 82 ? 0.857 7.574 -5.328 1.00 78.19 82 PHE A N 1
ATOM 660 C CA . PHE A 1 82 ? 0.056 7.556 -4.109 1.00 78.19 82 PHE A CA 1
ATOM 661 C C . PHE A 1 82 ? -1.436 7.557 -4.446 1.00 78.19 82 PHE A C 1
ATOM 663 O O . PHE A 1 82 ? -1.859 8.044 -5.484 1.00 78.19 82 PHE A O 1
ATOM 670 N N . LYS A 1 83 ? -2.258 7.081 -3.504 1.00 70.88 83 LYS A N 1
ATOM 671 C CA . LYS A 1 83 ? -3.728 7.073 -3.614 1.00 70.88 83 LYS A CA 1
ATOM 672 C C . LYS A 1 83 ? -4.339 8.428 -4.015 1.00 70.88 83 LYS A C 1
ATOM 674 O O . LYS A 1 83 ? -5.468 8.450 -4.497 1.00 70.88 83 LYS A O 1
ATOM 679 N N . ASP A 1 84 ? -3.646 9.528 -3.743 1.00 68.50 84 ASP A N 1
ATOM 680 C CA . ASP A 1 84 ? -4.073 10.877 -4.087 1.00 68.50 84 ASP A CA 1
ATOM 681 C C . ASP A 1 84 ? -2.945 11.601 -4.840 1.00 68.50 84 ASP A C 1
ATOM 683 O O . ASP A 1 84 ? -1.864 11.823 -4.286 1.00 68.50 84 ASP A O 1
ATOM 687 N N . GLY A 1 85 ? -3.195 11.953 -6.104 1.00 63.72 85 GLY A N 1
ATOM 688 C CA . GLY A 1 85 ? -2.274 12.731 -6.936 1.00 63.72 85 GLY A CA 1
ATOM 689 C C . GLY A 1 85 ? -2.087 14.172 -6.447 1.00 63.72 85 GLY A C 1
ATOM 690 O O . GLY A 1 85 ? -1.135 14.835 -6.854 1.00 63.72 85 GLY A O 1
ATOM 691 N N . GLU A 1 86 ? -2.943 14.645 -5.532 1.00 64.69 86 GLU A N 1
ATOM 692 C CA . GLU A 1 86 ? -2.803 15.943 -4.856 1.00 64.69 86 GLU A CA 1
ATOM 693 C C . GLU A 1 86 ? -1.817 15.907 -3.671 1.00 64.69 86 GLU A C 1
ATOM 695 O O . GLU A 1 86 ? -1.558 16.928 -3.024 1.00 64.69 86 GLU A O 1
ATOM 700 N N . GLY A 1 87 ? -1.232 14.739 -3.379 1.00 62.59 87 GLY A N 1
ATOM 701 C CA . GLY A 1 87 ? -0.160 14.567 -2.401 1.00 62.59 87 GLY A CA 1
ATOM 702 C C . GLY A 1 87 ? -0.589 14.883 -0.966 1.00 62.59 87 GLY A C 1
ATOM 703 O O . GLY A 1 87 ? -1.122 14.025 -0.267 1.00 62.59 87 GLY A O 1
ATOM 704 N N . TYR A 1 88 ? -0.297 16.105 -0.510 1.00 66.50 88 TYR A N 1
ATOM 705 C CA . TYR A 1 88 ? -0.450 16.542 0.886 1.00 66.50 88 TYR A CA 1
ATOM 706 C C . TYR A 1 88 ? -1.632 17.493 1.124 1.00 66.50 88 TYR A C 1
ATOM 708 O O . TYR A 1 88 ? -1.830 17.932 2.256 1.00 66.50 88 TYR A O 1
ATOM 716 N N . ALA A 1 89 ? -2.402 17.837 0.088 1.00 68.81 89 ALA A N 1
ATOM 717 C CA . ALA A 1 89 ? -3.481 18.819 0.205 1.00 68.81 89 ALA A CA 1
ATOM 718 C C . ALA A 1 89 ? -4.714 18.253 0.929 1.00 68.81 89 ALA A C 1
ATOM 720 O O . ALA A 1 89 ? -5.238 18.863 1.862 1.00 68.81 89 ALA A O 1
ATOM 721 N N . SER A 1 90 ? -5.149 17.056 0.533 1.00 67.75 90 SER A N 1
ATOM 722 C CA . SER A 1 90 ? -6.273 16.334 1.122 1.00 67.75 90 SER A CA 1
ATOM 723 C C . SER A 1 90 ? -5.782 14.979 1.643 1.00 67.75 90 SER A C 1
ATOM 725 O O . SER A 1 90 ? -4.876 14.375 1.082 1.00 67.75 90 SER A O 1
ATOM 727 N N . ARG A 1 91 ? -6.339 14.487 2.758 1.00 75.62 91 ARG A N 1
ATOM 728 C CA . ARG A 1 91 ? -6.079 13.118 3.257 1.00 75.62 91 ARG A CA 1
ATOM 729 C C . ARG A 1 91 ? -4.603 12.789 3.539 1.00 75.62 91 ARG A C 1
ATOM 731 O O . ARG A 1 91 ? -4.206 11.631 3.435 1.00 75.62 91 ARG A O 1
ATOM 738 N N . MET A 1 92 ? -3.825 13.763 4.012 1.00 78.69 92 MET A N 1
ATOM 739 C CA . MET A 1 92 ? -2.425 13.585 4.430 1.00 78.69 92 MET A CA 1
ATOM 740 C C . MET A 1 92 ? -2.204 12.348 5.324 1.00 78.69 92 MET A C 1
ATOM 742 O O . MET A 1 92 ? -1.233 11.618 5.146 1.00 78.69 92 MET A O 1
ATOM 746 N N . THR A 1 93 ? -3.130 12.054 6.242 1.00 79.88 93 THR A N 1
ATOM 747 C CA . THR A 1 93 ? -3.056 10.854 7.091 1.00 79.88 93 THR A CA 1
ATOM 748 C C . THR A 1 93 ? -3.105 9.553 6.291 1.00 79.88 93 THR A C 1
ATOM 750 O O . THR A 1 93 ? -2.419 8.607 6.644 1.00 79.88 93 THR A O 1
ATOM 753 N N . HIS A 1 94 ? -3.839 9.490 5.180 1.00 81.44 94 HIS A N 1
ATOM 754 C CA . HIS A 1 94 ? -3.895 8.302 4.323 1.00 81.44 94 HIS A CA 1
ATOM 755 C C . HIS A 1 94 ? -2.596 8.103 3.532 1.00 81.44 94 HIS A C 1
ATOM 757 O O . HIS A 1 94 ? -2.238 6.967 3.233 1.00 81.44 94 HIS A O 1
ATOM 763 N N . ALA A 1 95 ? -1.898 9.191 3.195 1.00 80.25 95 ALA A N 1
ATOM 764 C CA . ALA A 1 95 ? -0.613 9.137 2.503 1.00 80.25 95 ALA A CA 1
ATOM 765 C C . ALA A 1 95 ? 0.538 8.771 3.455 1.00 80.25 95 ALA A C 1
ATOM 767 O O . ALA A 1 95 ? 1.402 7.970 3.105 1.00 80.25 95 ALA A O 1
ATOM 768 N N . LEU A 1 96 ? 0.538 9.333 4.668 1.00 82.19 96 LEU A N 1
ATOM 769 C CA . LEU A 1 96 ? 1.647 9.204 5.615 1.00 82.19 96 LEU A CA 1
ATOM 770 C C . LEU A 1 96 ? 1.514 8.028 6.584 1.00 82.19 96 LEU A C 1
ATOM 772 O O . LEU A 1 96 ? 2.528 7.455 6.972 1.00 82.19 96 LEU A O 1
ATOM 776 N N . LEU A 1 97 ? 0.298 7.638 6.979 1.00 86.06 97 LEU A N 1
ATOM 777 C CA . LEU A 1 97 ? 0.118 6.598 7.995 1.00 86.06 97 LEU A CA 1
ATOM 778 C C . LEU A 1 97 ? 0.688 5.233 7.565 1.00 86.06 97 LEU A C 1
ATOM 780 O O . LEU A 1 97 ? 1.370 4.624 8.391 1.00 86.06 97 LEU A O 1
ATOM 784 N N . PRO A 1 98 ? 0.486 4.742 6.321 1.00 86.69 98 PRO A N 1
ATOM 785 C CA . PRO A 1 98 ? 1.073 3.470 5.907 1.00 86.69 98 PRO A CA 1
ATOM 786 C C . PRO A 1 98 ? 2.609 3.434 5.998 1.00 86.69 98 PRO A C 1
ATOM 788 O O . PRO A 1 98 ? 3.113 2.531 6.667 1.00 86.69 98 PRO A O 1
ATOM 791 N N . PRO A 1 99 ? 3.379 4.383 5.417 1.00 86.06 99 PRO A N 1
ATOM 792 C CA . PRO A 1 99 ? 4.831 4.359 5.563 1.00 86.06 99 PRO A CA 1
ATOM 793 C C . PRO A 1 99 ? 5.283 4.602 7.009 1.00 86.06 99 PRO A C 1
ATOM 795 O O . PRO A 1 99 ? 6.204 3.923 7.448 1.00 86.06 99 PRO A O 1
ATOM 798 N N . VAL A 1 100 ? 4.630 5.485 7.780 1.00 89.19 100 VAL A N 1
ATOM 799 C CA . VAL A 1 100 ? 4.963 5.692 9.206 1.00 89.19 100 VAL A CA 1
ATOM 800 C C . VAL A 1 100 ? 4.873 4.375 9.979 1.00 89.19 100 VAL A C 1
ATOM 802 O O . VAL A 1 100 ? 5.841 3.987 10.631 1.00 89.19 100 VAL A O 1
ATOM 805 N N . ARG A 1 101 ? 3.767 3.637 9.831 1.00 89.12 101 ARG A N 1
ATOM 806 C CA . ARG A 1 101 ? 3.590 2.329 10.478 1.00 89.12 101 ARG A CA 1
ATOM 807 C C . ARG A 1 101 ? 4.538 1.263 9.939 1.00 89.12 101 ARG A C 1
ATOM 809 O O . ARG A 1 101 ? 5.041 0.461 10.718 1.00 89.12 101 ARG A O 1
ATOM 816 N N . ALA A 1 102 ? 4.829 1.265 8.637 1.0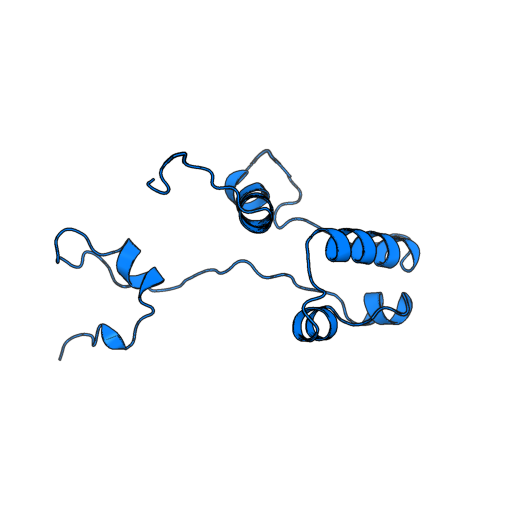0 88.94 102 ALA A N 1
ATOM 817 C CA . ALA A 1 102 ? 5.780 0.326 8.035 1.00 88.94 102 ALA A CA 1
ATOM 818 C C . ALA A 1 102 ? 7.211 0.490 8.582 1.00 88.94 102 ALA A C 1
ATOM 820 O O . ALA A 1 102 ? 7.967 -0.479 8.613 1.00 88.94 102 ALA A O 1
ATOM 821 N N . TYR A 1 103 ? 7.573 1.692 9.041 1.00 90.25 103 TYR A N 1
ATOM 822 C CA . TYR A 1 103 ? 8.833 1.971 9.737 1.00 90.25 103 TYR A CA 1
ATOM 823 C C . TYR A 1 103 ? 8.740 1.834 11.268 1.00 90.25 103 TYR A C 1
ATOM 825 O O . TYR A 1 103 ? 9.691 2.176 11.968 1.00 90.25 103 TYR A O 1
ATOM 833 N N . GLY A 1 104 ? 7.623 1.326 11.799 1.00 89.75 104 GLY A N 1
ATOM 834 C CA . GLY A 1 104 ? 7.413 1.126 13.236 1.00 89.75 104 GLY A CA 1
ATOM 835 C C . GLY A 1 104 ? 7.015 2.386 14.010 1.00 89.75 104 GLY A C 1
ATOM 836 O O . GLY A 1 104 ? 7.065 2.382 15.236 1.00 89.75 104 GLY A O 1
ATOM 837 N N . GLY A 1 105 ? 6.642 3.464 13.319 1.00 90.25 105 GLY A N 1
ATOM 838 C CA . GLY A 1 105 ? 6.120 4.681 13.935 1.00 90.25 105 GLY A CA 1
ATOM 839 C C . GLY A 1 105 ? 4.602 4.655 14.130 1.00 90.25 105 GLY A C 1
ATOM 840 O O . GLY A 1 105 ? 3.885 3.845 13.540 1.00 90.25 105 GLY A O 1
ATOM 841 N N . ASP A 1 106 ? 4.106 5.611 14.911 1.00 88.31 106 ASP A N 1
ATOM 842 C CA . ASP A 1 106 ? 2.679 5.886 15.084 1.00 88.31 106 ASP A CA 1
ATOM 843 C C . ASP A 1 106 ? 2.434 7.404 15.051 1.00 88.31 106 ASP A C 1
ATOM 845 O O . ASP A 1 106 ? 3.349 8.195 15.290 1.00 88.31 106 ASP A O 1
ATOM 849 N N . LEU A 1 107 ? 1.208 7.823 14.731 1.00 82.00 107 LEU A N 1
ATOM 850 C CA . LEU A 1 107 ? 0.821 9.240 14.767 1.00 82.00 107 LEU A CA 1
ATOM 851 C C . LEU A 1 107 ? 0.612 9.745 16.198 1.00 82.00 107 LEU A C 1
ATOM 853 O O . LEU A 1 107 ? 0.699 10.947 16.441 1.00 82.00 107 LEU A O 1
ATOM 857 N N . TRP A 1 108 ? 0.346 8.834 17.134 1.00 82.31 108 TRP A N 1
ATOM 858 C CA . TRP A 1 108 ? 0.049 9.151 18.524 1.00 82.31 108 TRP A CA 1
ATOM 859 C C . TRP A 1 108 ? 1.137 8.608 19.445 1.00 82.31 108 TRP A C 1
ATOM 861 O O . TRP A 1 108 ? 1.520 7.446 19.343 1.00 82.31 108 TRP A O 1
ATOM 871 N N . ALA A 1 109 ? 1.589 9.425 20.400 1.00 73.88 109 ALA A N 1
ATOM 872 C CA . ALA A 1 109 ? 2.653 9.046 21.334 1.00 73.88 109 ALA A CA 1
ATOM 873 C C . ALA A 1 109 ? 2.293 7.840 22.228 1.00 73.88 109 ALA A C 1
ATOM 875 O O . ALA A 1 109 ? 3.188 7.139 22.690 1.00 73.88 109 ALA A O 1
ATOM 876 N N . ASN A 1 110 ? 0.994 7.587 22.440 1.00 74.31 110 ASN A N 1
ATOM 877 C CA . ASN A 1 110 ? 0.486 6.553 23.349 1.00 74.31 110 ASN A CA 1
ATOM 878 C C . ASN A 1 110 ? -0.384 5.491 22.644 1.00 74.31 110 ASN A C 1
ATOM 880 O O . ASN A 1 110 ? -1.074 4.734 23.321 1.00 74.31 110 ASN A O 1
ATOM 884 N N . GLY A 1 111 ? -0.423 5.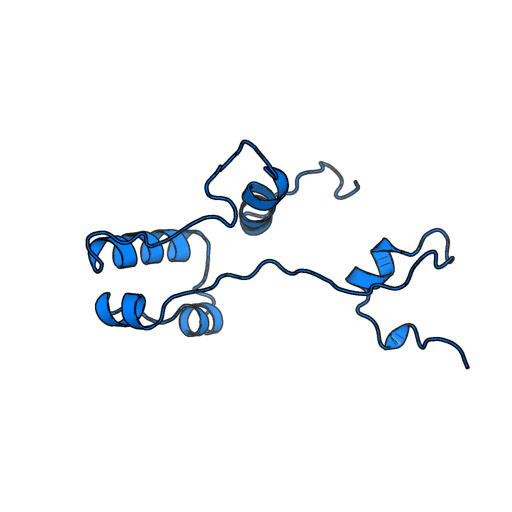464 21.304 1.00 61.12 111 GLY A N 1
ATOM 885 C CA . GLY A 1 111 ? -1.261 4.525 20.537 1.00 61.12 111 GLY A CA 1
ATOM 886 C C . GLY A 1 111 ? -2.779 4.707 20.714 1.00 61.12 111 GLY A C 1
ATOM 887 O O . GLY A 1 111 ? -3.556 3.856 20.289 1.00 61.12 111 GLY A O 1
ATOM 888 N N . GLN A 1 112 ? -3.208 5.804 21.344 1.00 60.44 112 GLN A N 1
ATOM 889 C CA . GLN A 1 112 ? -4.610 6.169 21.544 1.00 60.44 112 GLN A CA 1
ATOM 890 C C . GLN A 1 112 ? -4.925 7.444 20.760 1.00 60.44 112 GLN A C 1
ATOM 892 O O . GLN A 1 112 ? -4.133 8.388 20.774 1.00 60.44 112 GLN A O 1
ATOM 897 N N . CYS A 1 113 ? -6.060 7.418 20.060 1.00 57.50 113 CYS A N 1
ATOM 898 C CA . CYS A 1 113 ? -6.626 8.558 19.347 1.00 57.50 113 CYS A CA 1
ATOM 899 C C . CYS A 1 113 ? -7.456 9.435 20.288 1.00 57.50 113 CYS A C 1
ATOM 901 O O . CYS A 1 113 ? -8.048 8.870 21.236 1.00 57.50 113 CYS A O 1
#

Sequence (113 aa):
EGYNFEDFSEPAMALWQNDGKVYGMPFSTSPFLIYYNKDMFDKAGLEDPNQLAAKGEWNMQKFQEVAKKVTEANPGKWGFEFKDGEGYASRMTHALLPPVRAYGGDLWANGQC

Foldseek 3Di:
DDDDPVVDDPVQQVVQDDPNDGNDDRPDDDDDDDDADPVLCVLLVHDDLVVCVVVVNDAPVVLVVSQVSSPVSDDPDGSDDAPDPVACPPPVCSRPVVVCVSVVHDPDPVPDD